Protein AF-A0A967IGY0-F1 (afdb_monomer_lite)

Secondary structure (DSSP, 8-state):
-----SS-SS-SEEEEEETTEEEEEEEETTEEEEEEEEEEETTTTEEEEEEEEEE-TTS-EEEEEEEEEEEEETTEEEEEEEEEEETTEEEEEEEEEEEE----HHHHHHHS--GGGS-TTTHHHHHHHHHHHT--GGGG----

Foldseek 3Di:
DDDDPPDPPPQQWAWDFFCQEIWIWHADPFGIKIKTARADAEPFQKGAFIKIFTAGNVRHTAWIKTARMWGDDDQWTKGAFIWIGGPPDDIDTDRIDIDGGPDDPVSVVCSPPACVPPDPVCLVVVCVRCVSRNYDPVVNPPPD

pLDDT: mean 74.8, std 19.82, range [33.28, 98.25]

Radius of gyration: 16.67 Å; chains: 1; bounding box: 38×33×45 Å

Sequence (144 aa):
EHLESKYLRGQSSLLSVSSAGLWLRQTDGDGQSIVHALRIVPDTTELKNVIIFRFDHNDRFSGRIDAASARLADGYWNLEEAWITAPNKPAHFLDTYRVKTDLTLGKIQDSFAPPETMSFWDLPGFIEVLEQAGFSAIRHRIHW

Structure (mmCIF, N/CA/C/O backbone):
data_AF-A0A967IGY0-F1
#
_entry.id   AF-A0A967IGY0-F1
#
loop_
_atom_site.group_PDB
_atom_site.id
_atom_site.type_symbol
_atom_site.label_atom_id
_atom_site.label_alt_id
_atom_site.label_comp_id
_atom_site.label_asym_id
_atom_site.label_entity_id
_atom_site.label_seq_id
_atom_site.pdbx_PDB_ins_code
_atom_site.Cartn_x
_atom_site.Cartn_y
_atom_site.Cartn_z
_atom_site.occupancy
_atom_site.B_iso_or_equiv
_atom_site.auth_seq_id
_atom_site.auth_comp_id
_atom_site.auth_asym_id
_atom_site.auth_atom_id
_atom_site.pdbx_PDB_model_num
ATOM 1 N N . GLU A 1 1 ? 9.800 -22.014 27.238 1.00 45.38 1 GLU A N 1
ATOM 2 C CA . GLU A 1 1 ? 9.486 -22.890 26.092 1.00 45.38 1 GLU A CA 1
ATOM 3 C C . GLU A 1 1 ? 8.054 -23.408 26.241 1.00 45.38 1 GLU A C 1
ATOM 5 O O . GLU A 1 1 ? 7.798 -24.239 27.102 1.00 45.38 1 GLU A O 1
ATOM 10 N N . HIS A 1 2 ? 7.109 -22.824 25.500 1.00 33.28 2 HIS A N 1
ATOM 11 C CA . HIS A 1 2 ? 5.747 -23.332 25.261 1.00 33.28 2 HIS A CA 1
ATOM 12 C C . HIS A 1 2 ? 5.216 -22.532 24.055 1.00 33.28 2 HIS A C 1
ATOM 14 O O . HIS A 1 2 ? 5.085 -21.320 24.145 1.00 33.28 2 HIS A O 1
ATOM 20 N N . LEU A 1 3 ? 5.344 -23.058 22.834 1.00 43.69 3 LEU A N 1
ATOM 21 C CA . LEU A 1 3 ? 4.289 -23.779 22.107 1.00 43.69 3 LEU A CA 1
ATOM 22 C C . LEU A 1 3 ? 3.037 -22.931 21.823 1.00 43.69 3 LEU A C 1
ATOM 24 O O . LEU A 1 3 ? 1.991 -23.176 22.402 1.00 43.69 3 LEU A O 1
ATOM 28 N N . GLU A 1 4 ? 3.121 -22.032 20.838 1.00 35.56 4 GLU A N 1
ATOM 29 C CA . GLU A 1 4 ? 1.950 -21.580 20.061 1.00 35.56 4 GLU A CA 1
ATOM 30 C C . GLU A 1 4 ? 2.265 -21.540 18.557 1.00 35.56 4 GLU A C 1
ATOM 32 O O . GLU A 1 4 ? 1.991 -20.599 17.821 1.00 35.56 4 GLU A O 1
ATOM 37 N N . SER A 1 5 ? 2.855 -22.623 18.061 1.00 38.28 5 SER A N 1
ATOM 38 C CA . SER A 1 5 ? 2.984 -22.898 16.631 1.00 38.28 5 SER A CA 1
ATOM 39 C C . SER A 1 5 ? 1.820 -23.767 16.161 1.00 38.28 5 SER A C 1
ATOM 41 O O . SER A 1 5 ? 2.021 -24.912 15.751 1.00 38.28 5 SER A O 1
ATOM 43 N N . LYS A 1 6 ? 0.573 -23.271 16.239 1.00 35.56 6 LYS A N 1
ATOM 44 C CA . LYS A 1 6 ? -0.552 -24.051 15.690 1.00 35.56 6 LYS A CA 1
ATOM 45 C C . LYS A 1 6 ? -1.840 -23.325 15.288 1.00 35.56 6 LYS A C 1
ATOM 47 O O . LYS A 1 6 ? -2.877 -23.961 15.343 1.00 35.56 6 LYS A O 1
ATOM 52 N N . TYR A 1 7 ? -1.797 -22.093 14.769 1.00 33.69 7 TYR A N 1
ATOM 53 C CA . TYR A 1 7 ? -2.953 -21.531 14.028 1.00 33.69 7 TYR A CA 1
ATOM 54 C C . TYR A 1 7 ? -2.600 -20.673 12.794 1.00 33.69 7 TYR A C 1
ATOM 56 O O . TYR A 1 7 ? -3.417 -19.904 12.308 1.00 33.69 7 TYR A O 1
ATOM 64 N N . LEU A 1 8 ? -1.415 -20.847 12.198 1.00 42.28 8 LEU A N 1
ATOM 65 C CA . LEU A 1 8 ? -0.982 -20.066 11.019 1.00 42.28 8 LEU A CA 1
ATOM 66 C C . LEU A 1 8 ? -1.276 -20.731 9.656 1.00 42.28 8 LEU A C 1
ATOM 68 O O . LEU A 1 8 ? -0.672 -20.370 8.653 1.00 42.28 8 LEU A O 1
ATOM 72 N N . ARG A 1 9 ? -2.175 -21.724 9.584 1.00 37.91 9 ARG A N 1
ATOM 73 C CA . ARG A 1 9 ? -2.479 -22.458 8.330 1.00 37.91 9 ARG A CA 1
ATOM 74 C C . ARG A 1 9 ? -3.775 -22.030 7.629 1.00 37.91 9 ARG A C 1
ATOM 76 O O . ARG A 1 9 ? -4.324 -22.808 6.858 1.00 37.91 9 ARG A O 1
ATOM 83 N N . GLY A 1 10 ? -4.255 -20.810 7.868 1.00 43.09 10 GLY A N 1
ATOM 84 C CA . GLY A 1 10 ? -5.489 -20.329 7.230 1.00 43.09 10 GLY A CA 1
ATOM 85 C C . GLY A 1 10 ? -5.599 -18.829 6.966 1.00 43.09 10 GLY A C 1
ATOM 86 O O . GLY A 1 10 ? -6.512 -18.429 6.253 1.00 43.09 10 GLY A O 1
ATOM 87 N N . GLN A 1 11 ? -4.695 -17.994 7.485 1.00 49.66 11 GLN A N 1
ATOM 88 C CA . GLN A 1 11 ? -4.719 -16.552 7.234 1.00 49.66 11 GLN A CA 1
ATOM 89 C C . GLN A 1 11 ? -3.608 -16.197 6.241 1.00 49.66 11 GLN A C 1
ATOM 91 O O . GLN A 1 11 ? -2.447 -16.063 6.614 1.00 49.66 11 GLN A O 1
ATOM 96 N N . SER A 1 12 ? -3.963 -16.081 4.956 1.00 55.09 12 SER A N 1
ATOM 97 C CA . SER A 1 12 ? -3.068 -15.626 3.872 1.00 55.09 12 SER A CA 1
ATOM 98 C C . SER A 1 12 ? -2.589 -14.180 4.056 1.00 55.09 12 SER A C 1
ATOM 100 O O . SER A 1 12 ? -1.703 -13.724 3.326 1.00 55.09 12 S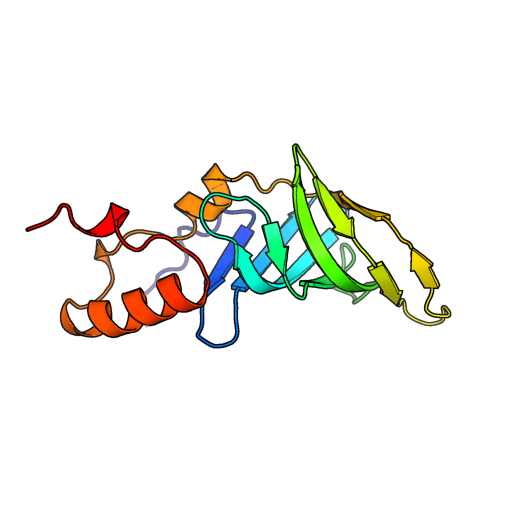ER A O 1
ATOM 102 N N . SER A 1 13 ? -3.151 -13.473 5.042 1.00 58.75 13 SER A N 1
ATOM 103 C CA . SER A 1 13 ? -2.861 -12.082 5.337 1.00 58.75 13 SER A CA 1
ATOM 104 C C . SER A 1 13 ? -2.681 -11.804 6.830 1.00 58.75 13 SER A C 1
ATOM 106 O O . SER A 1 13 ? -3.521 -12.207 7.631 1.00 58.75 13 SER A O 1
ATOM 108 N N . LEU A 1 14 ? -1.623 -11.068 7.190 1.00 63.19 14 LEU A N 1
ATOM 109 C CA . LEU A 1 14 ? -1.378 -10.565 8.549 1.00 63.19 14 LEU A CA 1
ATOM 110 C C . LEU A 1 14 ? -1.566 -9.048 8.573 1.00 63.19 14 LEU A C 1
ATOM 112 O O . LEU A 1 14 ? -1.029 -8.359 7.701 1.00 63.19 14 LEU A O 1
ATOM 116 N N . LEU A 1 15 ? -2.284 -8.541 9.577 1.00 68.75 15 LEU A N 1
ATOM 117 C CA . LEU A 1 15 ? -2.500 -7.114 9.795 1.00 68.75 15 LEU A CA 1
ATOM 118 C C . LEU A 1 15 ? -1.850 -6.650 11.103 1.00 68.75 15 LEU A C 1
ATOM 120 O O . LEU A 1 15 ? -1.946 -7.326 12.123 1.00 68.75 15 LEU A O 1
ATOM 124 N N . SER A 1 16 ? -1.206 -5.483 11.079 1.00 67.31 16 SER A N 1
ATOM 125 C CA . SER A 1 16 ? -0.698 -4.797 12.269 1.00 67.31 16 SER A CA 1
ATOM 126 C C . SER A 1 16 ? -1.016 -3.306 12.199 1.00 67.31 16 SER A C 1
ATOM 128 O O . SER A 1 16 ? -0.921 -2.697 11.131 1.00 67.31 16 SER A O 1
ATOM 130 N N . VAL A 1 17 ? -1.416 -2.717 13.328 1.00 65.81 17 VAL A N 1
ATOM 131 C CA . VAL A 1 17 ? -1.817 -1.306 13.427 1.00 65.81 17 VAL A CA 1
ATOM 132 C C . VAL A 1 17 ? -1.002 -0.640 14.521 1.00 65.81 17 VAL A C 1
ATOM 134 O O . VAL A 1 17 ? -0.802 -1.200 15.596 1.00 65.81 17 VAL A O 1
ATOM 137 N N . SER A 1 18 ? -0.518 0.560 14.233 1.00 65.19 18 SER A N 1
ATOM 138 C CA . SER A 1 18 ? 0.248 1.382 15.166 1.00 65.19 18 SER A CA 1
ATOM 139 C C . SER A 1 18 ? -0.060 2.859 14.929 1.00 65.19 18 SER A C 1
ATOM 141 O O . SER A 1 18 ? -0.668 3.216 13.920 1.00 65.19 18 SER A O 1
ATOM 143 N N . SER A 1 19 ? 0.439 3.738 15.798 1.00 58.72 19 SER A N 1
ATOM 144 C CA . SER A 1 19 ? 0.430 5.190 15.559 1.00 58.72 19 SER A CA 1
ATOM 145 C C . SER A 1 19 ? 1.173 5.602 14.275 1.00 58.72 19 SER A C 1
ATOM 147 O O . SER A 1 19 ? 0.946 6.689 13.750 1.00 58.72 19 SER A O 1
ATOM 149 N N . ALA A 1 20 ? 2.036 4.730 13.734 1.00 65.31 20 ALA A N 1
ATOM 150 C CA . ALA A 1 20 ? 2.742 4.921 12.466 1.00 65.31 20 ALA A CA 1
ATOM 151 C C . ALA A 1 20 ? 1.960 4.415 11.231 1.00 65.31 20 ALA A C 1
ATOM 153 O O . ALA A 1 20 ? 2.472 4.477 10.109 1.00 65.31 20 ALA A O 1
ATOM 154 N N . GLY A 1 21 ? 0.739 3.904 11.418 1.00 75.38 21 GLY A N 1
ATOM 155 C CA . GLY A 1 21 ? -0.150 3.460 10.346 1.00 75.38 21 GLY A CA 1
ATOM 156 C C . GLY A 1 21 ? -0.415 1.953 10.322 1.00 75.38 21 GLY A C 1
ATOM 157 O O . GLY A 1 21 ? -0.139 1.220 11.277 1.00 75.38 21 GLY A O 1
ATOM 158 N N . LEU A 1 22 ? -0.983 1.517 9.201 1.00 81.62 22 LEU A N 1
ATOM 159 C CA . LEU A 1 22 ? -1.474 0.174 8.917 1.00 81.62 22 LEU A CA 1
ATOM 160 C C . LEU A 1 22 ? -0.446 -0.622 8.112 1.00 81.62 22 LEU A C 1
ATOM 162 O O . LEU A 1 22 ? 0.012 -0.151 7.073 1.00 81.62 22 LEU A O 1
ATOM 166 N N . TRP A 1 23 ? -0.151 -1.847 8.536 1.00 85.50 23 TRP A N 1
ATOM 167 C CA . TRP A 1 23 ? 0.666 -2.802 7.789 1.00 85.50 23 TRP A CA 1
ATOM 168 C C . TRP A 1 23 ? -0.139 -4.051 7.464 1.00 85.50 23 TRP A C 1
ATOM 170 O O . TRP A 1 23 ? -0.629 -4.726 8.363 1.00 85.50 23 TRP A O 1
ATOM 180 N N . LEU A 1 24 ? -0.220 -4.383 6.182 1.00 85.69 24 LEU A N 1
ATOM 181 C CA . LEU A 1 24 ? -0.867 -5.575 5.649 1.00 85.69 24 LEU A CA 1
ATOM 182 C C . LEU A 1 24 ? 0.182 -6.404 4.914 1.00 85.69 24 LEU A C 1
ATOM 184 O O . LEU A 1 24 ? 0.799 -5.940 3.958 1.00 85.69 24 LEU A O 1
ATOM 188 N N . ARG A 1 25 ? 0.367 -7.654 5.315 1.00 85.81 25 ARG A N 1
ATOM 189 C CA . ARG A 1 25 ? 1.110 -8.645 4.534 1.00 85.81 25 ARG A CA 1
ATOM 190 C C . ARG A 1 25 ? 0.096 -9.516 3.818 1.00 85.81 25 ARG A C 1
ATOM 192 O O . ARG A 1 25 ? -0.808 -10.009 4.475 1.00 85.81 25 ARG A O 1
ATOM 199 N N . GLN A 1 26 ? 0.254 -9.720 2.517 1.00 83.12 26 GLN A N 1
ATOM 200 C CA . GLN A 1 26 ? -0.581 -10.616 1.716 1.00 83.12 26 GLN A CA 1
ATOM 201 C C . GLN A 1 26 ? 0.296 -11.537 0.870 1.00 83.12 26 GLN A C 1
ATOM 203 O O . GLN A 1 26 ? 1.369 -11.140 0.407 1.00 83.12 26 GLN A O 1
ATOM 208 N N . THR A 1 27 ? -0.167 -12.768 0.685 1.00 81.75 27 THR A N 1
ATOM 209 C CA . THR A 1 27 ? 0.460 -13.755 -0.198 1.00 81.75 27 THR A CA 1
ATOM 210 C C . THR A 1 27 ? -0.558 -14.173 -1.244 1.00 81.75 27 THR A C 1
ATOM 212 O O . THR A 1 27 ? -1.651 -14.609 -0.889 1.00 81.75 27 THR A O 1
ATOM 215 N N . ASP A 1 28 ? -0.197 -14.053 -2.516 1.00 71.38 28 ASP A N 1
ATOM 216 C CA . ASP A 1 28 ? -1.034 -14.445 -3.644 1.00 71.38 28 ASP A CA 1
ATOM 217 C C . ASP A 1 28 ? -0.274 -15.392 -4.590 1.00 71.38 28 ASP A C 1
ATOM 219 O O . ASP A 1 28 ? 0.864 -15.794 -4.336 1.00 71.38 28 ASP A O 1
ATOM 223 N N . GLY A 1 29 ? -0.930 -15.810 -5.675 1.00 66.88 29 GLY A N 1
ATOM 224 C CA . GLY A 1 29 ? -0.333 -16.710 -6.663 1.00 66.88 29 GLY A CA 1
ATOM 225 C C . GLY A 1 29 ? 0.828 -16.104 -7.461 1.00 66.88 29 GLY A C 1
ATOM 226 O O . GLY A 1 29 ? 1.543 -16.860 -8.110 1.00 66.88 29 GLY A O 1
ATOM 227 N N . ASP A 1 30 ? 1.035 -14.785 -7.407 1.00 67.31 30 ASP A N 1
ATOM 228 C CA . ASP A 1 30 ? 2.074 -14.033 -8.119 1.00 67.31 30 ASP A CA 1
ATOM 229 C C . ASP A 1 30 ? 3.259 -13.641 -7.197 1.00 67.31 30 ASP A C 1
ATOM 231 O O . ASP A 1 30 ? 4.268 -13.125 -7.689 1.00 67.31 30 ASP A O 1
ATOM 235 N N . GLY A 1 31 ? 3.173 -13.904 -5.885 1.00 83.25 31 GLY A N 1
ATOM 236 C CA . GLY A 1 31 ? 4.241 -13.671 -4.908 1.00 83.25 31 GLY A CA 1
ATOM 237 C C . GLY A 1 31 ? 3.729 -13.161 -3.557 1.00 83.25 31 GLY A C 1
ATOM 238 O O . GLY A 1 31 ? 2.625 -13.478 -3.115 1.00 83.25 31 GLY A O 1
ATOM 239 N N . GLN A 1 32 ? 4.549 -12.363 -2.871 1.00 88.81 32 GLN A N 1
ATOM 240 C CA . GLN A 1 32 ? 4.166 -11.707 -1.617 1.00 88.81 32 GLN A CA 1
ATOM 241 C C . GLN A 1 32 ? 4.153 -10.194 -1.790 1.00 88.81 32 GLN A C 1
ATOM 243 O O . GLN A 1 32 ? 5.008 -9.619 -2.466 1.00 88.81 32 GLN A O 1
ATOM 248 N N . SER A 1 33 ? 3.211 -9.529 -1.129 1.00 90.69 33 SER A N 1
ATOM 249 C CA . SER A 1 33 ? 3.185 -8.071 -1.053 1.00 90.69 33 SER A CA 1
ATOM 250 C C . SER A 1 33 ? 3.009 -7.598 0.385 1.00 90.69 33 SER A C 1
ATOM 252 O O . SER A 1 33 ? 2.245 -8.171 1.160 1.00 90.69 33 SER A O 1
ATOM 254 N N . ILE A 1 34 ? 3.712 -6.525 0.735 1.00 91.25 34 ILE A N 1
ATOM 255 C CA . ILE A 1 34 ? 3.557 -5.815 2.004 1.00 91.25 34 ILE A CA 1
ATOM 256 C C . ILE A 1 34 ? 3.022 -4.427 1.676 1.00 91.25 34 ILE A C 1
ATOM 258 O O . ILE A 1 34 ? 3.691 -3.656 0.993 1.00 91.25 34 ILE A O 1
ATOM 262 N N . VAL A 1 35 ? 1.820 -4.122 2.145 1.00 91.12 35 VAL A N 1
ATOM 263 C CA . VAL A 1 35 ? 1.159 -2.829 1.986 1.00 91.12 35 VAL A CA 1
ATOM 264 C C . VAL A 1 35 ? 1.266 -2.077 3.305 1.00 91.12 35 VAL A C 1
ATOM 266 O O . VAL A 1 35 ? 0.827 -2.566 4.343 1.00 91.12 35 VAL A O 1
ATOM 269 N N . HIS A 1 36 ? 1.837 -0.883 3.261 1.00 90.56 36 HIS A N 1
ATOM 270 C CA . HIS A 1 36 ? 1.797 0.090 4.342 1.00 90.56 36 HIS A CA 1
ATOM 271 C C . HIS A 1 36 ? 0.897 1.249 3.938 1.00 90.56 36 HIS A C 1
ATOM 273 O O . HIS A 1 36 ? 0.932 1.688 2.790 1.00 90.56 36 HIS A O 1
ATOM 279 N N . ALA A 1 37 ? 0.098 1.744 4.871 1.00 89.81 37 ALA A N 1
ATOM 280 C CA . ALA A 1 37 ? -0.664 2.968 4.695 1.00 89.81 37 ALA A CA 1
ATOM 281 C C . ALA A 1 37 ? -0.592 3.803 5.964 1.00 89.81 37 ALA A C 1
ATOM 283 O O . ALA A 1 37 ? -0.687 3.269 7.067 1.00 89.81 37 ALA A O 1
ATOM 284 N N . LEU A 1 38 ? -0.476 5.121 5.824 1.00 84.94 38 LEU A N 1
ATOM 285 C CA . LEU A 1 38 ? -0.430 5.994 6.994 1.00 84.94 38 LEU A CA 1
ATOM 286 C C . LEU A 1 38 ? -1.772 6.016 7.736 1.00 84.94 38 LEU A C 1
ATOM 288 O O . LEU A 1 38 ? -1.793 6.064 8.962 1.00 84.94 38 LEU A O 1
ATOM 292 N N . ARG A 1 39 ? -2.886 6.019 6.994 1.00 79.75 39 ARG A N 1
ATOM 293 C CA . ARG A 1 39 ? -4.253 6.063 7.538 1.00 79.75 39 ARG A CA 1
ATOM 294 C C . ARG A 1 39 ? -5.213 5.289 6.643 1.00 79.75 39 ARG A C 1
ATOM 296 O O . ARG A 1 39 ? -5.027 5.268 5.424 1.00 79.75 39 ARG A O 1
ATOM 303 N N . ILE A 1 40 ? -6.259 4.727 7.236 1.00 80.62 40 ILE A N 1
ATOM 304 C CA . ILE A 1 40 ? -7.480 4.339 6.532 1.00 80.62 40 ILE A CA 1
ATOM 305 C C . ILE A 1 40 ? -8.513 5.458 6.698 1.00 80.62 40 ILE A C 1
ATOM 307 O O . ILE A 1 40 ? -8.498 6.194 7.684 1.00 80.62 40 ILE A O 1
ATOM 311 N N . VAL A 1 41 ? -9.401 5.628 5.729 1.00 77.50 41 VAL A N 1
ATOM 312 C CA . VAL A 1 41 ? -10.548 6.524 5.875 1.00 77.50 41 VAL A CA 1
ATOM 313 C C . VAL A 1 41 ? -11.713 5.720 6.475 1.00 77.50 41 VAL A C 1
ATOM 315 O O . VAL A 1 41 ? -12.131 4.745 5.843 1.00 77.50 41 VAL A O 1
ATOM 318 N N . PRO A 1 42 ? -12.251 6.110 7.652 1.00 63.91 42 PRO A N 1
ATOM 319 C CA . PRO A 1 42 ? -13.351 5.399 8.306 1.00 63.91 42 PRO A CA 1
ATOM 320 C C . PRO A 1 42 ? -14.546 5.186 7.377 1.00 63.91 42 PRO A C 1
ATOM 322 O O . PRO A 1 42 ? -14.826 6.024 6.522 1.00 63.91 42 PRO A O 1
ATOM 325 N N . ASP A 1 43 ? -15.240 4.057 7.540 1.00 65.56 43 ASP A N 1
ATOM 326 C CA . ASP A 1 43 ? -16.419 3.652 6.753 1.00 65.56 43 ASP A CA 1
ATOM 327 C C . ASP A 1 43 ? -16.187 3.525 5.235 1.00 65.56 43 ASP A C 1
ATOM 329 O O . ASP A 1 43 ? -17.109 3.257 4.463 1.00 65.56 43 ASP A O 1
ATOM 333 N N . THR A 1 44 ? -14.932 3.640 4.800 1.00 67.75 44 THR A N 1
ATOM 334 C CA . THR A 1 44 ? -14.503 3.391 3.429 1.00 67.75 44 THR A CA 1
ATOM 335 C C . THR A 1 44 ? -13.383 2.357 3.416 1.00 67.75 44 THR A C 1
ATOM 337 O O . THR A 1 44 ? -12.692 2.128 4.406 1.00 67.75 44 THR A O 1
ATOM 340 N N . THR A 1 45 ? -13.163 1.728 2.268 1.00 78.38 45 THR A N 1
ATOM 341 C CA . THR A 1 45 ? -12.033 0.816 2.062 1.00 78.38 45 THR A CA 1
ATOM 342 C C . THR A 1 45 ? -10.804 1.527 1.491 1.00 78.38 45 THR A C 1
ATOM 344 O O . THR A 1 45 ? -10.041 0.952 0.712 1.00 78.38 45 THR A O 1
ATOM 347 N N . GLU A 1 46 ? -10.645 2.811 1.814 1.00 89.38 46 GLU A N 1
ATOM 348 C CA . GLU A 1 46 ? -9.630 3.679 1.228 1.00 89.38 46 GLU A CA 1
ATOM 349 C C . GLU A 1 46 ? -8.459 3.919 2.180 1.00 89.38 46 GLU A C 1
ATOM 351 O O . GLU A 1 46 ? -8.619 4.405 3.297 1.00 89.38 46 GLU A O 1
ATOM 356 N N . LEU A 1 47 ? -7.262 3.614 1.695 1.00 90.81 47 LEU A N 1
ATOM 357 C CA . LEU A 1 47 ? -5.982 3.861 2.339 1.00 90.81 47 LEU A CA 1
ATOM 358 C C . LEU A 1 47 ? -5.359 5.151 1.796 1.00 90.81 47 LEU A C 1
ATOM 360 O O . LEU A 1 47 ? -5.458 5.437 0.601 1.00 90.81 47 LEU A O 1
ATOM 364 N N . LYS A 1 48 ? -4.678 5.912 2.656 1.00 92.75 48 LYS A N 1
ATOM 365 C CA . LYS A 1 48 ? -3.960 7.148 2.300 1.00 92.75 48 LYS A CA 1
ATOM 366 C C . LYS A 1 48 ? -2.462 7.014 2.551 1.00 92.75 48 LYS A C 1
ATOM 368 O O . LYS A 1 48 ? -2.062 6.463 3.577 1.00 92.75 48 LYS A O 1
ATOM 373 N N . ASN A 1 49 ? -1.661 7.595 1.652 1.00 93.88 49 ASN A N 1
ATOM 374 C CA . ASN A 1 49 ? -0.195 7.512 1.635 1.00 93.88 49 ASN A CA 1
ATOM 375 C C . ASN A 1 49 ? 0.268 6.054 1.679 1.00 93.88 49 ASN A C 1
ATOM 377 O O . ASN A 1 49 ? 0.692 5.551 2.721 1.00 93.88 49 ASN A O 1
ATOM 381 N N . VAL A 1 50 ? 0.092 5.372 0.552 1.00 95.62 50 VAL A N 1
ATOM 382 C CA . VAL A 1 50 ? 0.237 3.924 0.446 1.00 95.62 50 VAL A CA 1
ATOM 383 C C . VAL A 1 50 ? 1.594 3.577 -0.140 1.00 95.62 50 VAL A C 1
ATOM 385 O O . VAL A 1 50 ? 1.991 4.127 -1.165 1.00 95.62 50 VAL A O 1
ATOM 388 N N . ILE A 1 51 ? 2.280 2.625 0.484 1.00 96.00 51 ILE A N 1
ATOM 389 C CA . ILE A 1 51 ? 3.511 2.029 -0.026 1.00 96.00 51 ILE A CA 1
ATOM 390 C C . ILE A 1 51 ? 3.287 0.526 -0.152 1.00 96.00 51 ILE A C 1
ATOM 392 O O . ILE A 1 51 ? 2.970 -0.141 0.828 1.00 96.00 51 ILE A O 1
ATOM 396 N N . ILE A 1 52 ? 3.468 -0.028 -1.347 1.00 95.44 52 ILE A N 1
ATOM 397 C CA . ILE A 1 52 ? 3.397 -1.468 -1.598 1.00 95.44 52 ILE A CA 1
ATOM 398 C C . ILE A 1 52 ? 4.784 -1.976 -1.965 1.00 95.44 52 ILE A C 1
ATOM 400 O O . ILE A 1 52 ? 5.316 -1.640 -3.021 1.00 95.44 52 ILE A O 1
ATOM 404 N N . PHE A 1 53 ? 5.353 -2.830 -1.123 1.00 94.25 53 PHE A N 1
ATOM 405 C CA . PHE A 1 53 ? 6.544 -3.612 -1.438 1.00 94.25 53 PHE A CA 1
ATOM 406 C C . PHE A 1 53 ? 6.123 -4.946 -2.039 1.00 94.25 53 PHE A C 1
ATOM 408 O O . PHE A 1 53 ? 5.270 -5.634 -1.481 1.00 94.25 53 PHE A O 1
ATOM 415 N N . ARG A 1 54 ? 6.732 -5.320 -3.162 1.00 93.06 54 ARG A N 1
ATOM 416 C CA . ARG A 1 54 ? 6.446 -6.560 -3.882 1.00 93.06 54 ARG A CA 1
ATOM 417 C C . ARG A 1 54 ? 7.655 -7.478 -3.852 1.00 93.06 54 ARG A C 1
ATOM 419 O O . ARG A 1 54 ? 8.792 -7.031 -4.026 1.00 93.06 54 ARG A O 1
ATOM 426 N N . PHE A 1 55 ? 7.384 -8.761 -3.678 1.00 91.44 55 PHE A N 1
ATOM 427 C CA . PHE A 1 55 ? 8.358 -9.837 -3.654 1.00 91.44 55 PHE A CA 1
ATOM 428 C C . PHE A 1 55 ? 7.898 -10.946 -4.602 1.00 91.44 55 PHE A C 1
ATOM 430 O O . PHE A 1 55 ? 6.699 -11.197 -4.724 1.00 91.44 55 PHE A O 1
ATOM 437 N N . ASP A 1 56 ? 8.836 -11.564 -5.315 1.00 90.06 56 ASP A N 1
ATOM 438 C CA . ASP A 1 56 ? 8.553 -12.735 -6.150 1.00 90.06 56 ASP A CA 1
ATOM 439 C C . ASP A 1 56 ? 8.369 -14.013 -5.303 1.00 90.06 56 ASP A C 1
ATOM 441 O O . ASP A 1 56 ? 8.470 -13.986 -4.075 1.00 90.06 56 ASP A O 1
ATOM 445 N N . HIS A 1 57 ? 8.104 -15.152 -5.949 1.00 87.31 57 HIS A N 1
ATOM 446 C CA . HIS A 1 57 ? 7.920 -16.453 -5.282 1.00 87.31 57 HIS A CA 1
ATOM 447 C C . HIS A 1 57 ? 9.137 -16.958 -4.499 1.00 87.31 57 HIS A C 1
ATOM 449 O O . HIS A 1 57 ? 8.998 -17.893 -3.716 1.00 87.31 57 HIS A O 1
ATOM 455 N N . ASN A 1 58 ? 10.318 -16.374 -4.714 1.00 87.75 58 ASN A N 1
ATOM 456 C CA . ASN A 1 58 ? 11.552 -16.708 -4.005 1.00 87.75 58 ASN A CA 1
ATOM 457 C C . ASN A 1 58 ? 11.867 -15.683 -2.900 1.00 87.75 58 ASN A C 1
ATOM 459 O O . ASN A 1 58 ? 13.024 -15.562 -2.493 1.00 87.75 58 ASN A O 1
ATOM 463 N N . ASP A 1 59 ? 10.868 -14.903 -2.472 1.00 84.50 59 ASP A N 1
ATOM 464 C CA . ASP A 1 59 ? 10.981 -13.822 -1.488 1.00 84.50 59 ASP A CA 1
ATOM 465 C C . ASP A 1 59 ? 11.975 -12.716 -1.894 1.00 84.50 59 ASP A C 1
ATOM 467 O O . ASP A 1 59 ? 12.487 -11.966 -1.056 1.00 84.50 59 ASP A O 1
ATOM 471 N N . ARG A 1 60 ? 12.258 -12.564 -3.196 1.00 90.81 60 ARG A N 1
ATOM 472 C CA . ARG A 1 60 ? 13.153 -11.507 -3.683 1.00 90.81 60 ARG A CA 1
ATOM 473 C C . ARG A 1 60 ? 12.363 -10.253 -3.997 1.00 90.81 60 ARG A C 1
ATOM 475 O O . ARG A 1 60 ? 11.359 -10.297 -4.702 1.00 90.81 60 ARG A O 1
ATOM 482 N N . PHE A 1 61 ? 12.866 -9.114 -3.529 1.00 90.38 61 PHE A N 1
ATOM 483 C CA . PHE A 1 61 ? 12.279 -7.810 -3.820 1.00 90.38 61 PHE A CA 1
ATOM 484 C C . PHE A 1 61 ? 12.176 -7.574 -5.335 1.00 90.38 61 PHE A C 1
ATOM 486 O O . PHE A 1 61 ? 13.185 -7.555 -6.044 1.00 90.38 61 PHE A O 1
ATOM 493 N N . SER A 1 62 ? 10.950 -7.384 -5.818 1.00 92.75 62 SER A N 1
ATOM 494 C CA . SER A 1 62 ? 10.628 -7.209 -7.236 1.00 92.75 62 SER A CA 1
ATOM 495 C C . SER A 1 62 ? 10.213 -5.777 -7.576 1.00 92.75 62 SER A C 1
ATOM 497 O O . SER A 1 62 ? 10.339 -5.361 -8.730 1.00 92.75 62 SER A O 1
ATOM 499 N N . GLY A 1 63 ? 9.789 -4.988 -6.585 1.00 94.75 63 GLY A N 1
ATOM 500 C CA . GLY A 1 63 ? 9.509 -3.570 -6.772 1.00 94.75 63 GLY A CA 1
ATOM 501 C C . GLY A 1 63 ? 8.783 -2.910 -5.606 1.00 94.75 63 GLY A C 1
ATOM 502 O O . GLY A 1 63 ? 8.360 -3.557 -4.650 1.00 94.75 63 GLY A O 1
ATOM 503 N N . ARG A 1 64 ? 8.641 -1.593 -5.713 1.00 96.00 64 ARG A N 1
ATOM 504 C CA . ARG A 1 64 ? 7.933 -0.719 -4.783 1.00 96.00 64 ARG A CA 1
ATOM 505 C C . ARG A 1 64 ? 6.945 0.143 -5.558 1.00 96.00 64 ARG A C 1
ATOM 507 O O . ARG A 1 64 ? 7.260 0.601 -6.656 1.00 96.00 64 ARG A O 1
ATOM 514 N N . ILE A 1 65 ? 5.773 0.351 -4.981 1.00 97.56 65 ILE A N 1
ATOM 515 C CA . ILE A 1 65 ? 4.761 1.261 -5.500 1.00 97.56 65 ILE A CA 1
ATOM 516 C C . ILE A 1 65 ? 4.432 2.259 -4.401 1.00 97.56 65 ILE A C 1
ATOM 518 O O . ILE A 1 65 ? 4.032 1.848 -3.317 1.00 97.56 65 ILE A O 1
ATOM 522 N N . ASP A 1 66 ? 4.591 3.542 -4.680 1.00 97.88 66 ASP A N 1
ATOM 523 C CA . ASP A 1 66 ? 4.150 4.632 -3.813 1.00 97.88 66 ASP A CA 1
ATOM 524 C C . ASP A 1 66 ? 2.909 5.260 -4.441 1.00 97.88 66 ASP A C 1
ATOM 526 O O . ASP A 1 66 ? 2.920 5.543 -5.634 1.00 97.88 66 ASP A O 1
ATOM 530 N N . ALA A 1 67 ? 1.841 5.463 -3.676 1.00 98.19 67 ALA A N 1
ATOM 531 C CA . ALA A 1 67 ? 0.602 6.045 -4.181 1.00 98.19 67 ALA A CA 1
ATOM 532 C C . ALA A 1 67 ? -0.032 6.994 -3.165 1.00 98.19 67 ALA A C 1
ATOM 534 O O . ALA A 1 67 ? 0.043 6.778 -1.950 1.00 98.19 67 ALA A O 1
ATOM 535 N N . ALA A 1 68 ? -0.715 8.025 -3.662 1.00 97.19 68 ALA A N 1
ATOM 536 C CA . ALA A 1 68 ? -1.430 8.969 -2.808 1.00 97.19 68 ALA A CA 1
ATOM 537 C C . ALA A 1 68 ? -2.586 8.282 -2.061 1.00 97.19 68 ALA A C 1
ATOM 539 O O . ALA A 1 68 ? -2.823 8.537 -0.873 1.00 97.19 68 ALA A O 1
ATOM 540 N N . SER A 1 69 ? -3.289 7.369 -2.737 1.00 96.38 69 SER A N 1
ATOM 541 C CA . SER A 1 69 ? -4.339 6.558 -2.123 1.00 96.38 69 SER A CA 1
ATOM 542 C C . SER A 1 69 ? -4.479 5.185 -2.770 1.00 96.38 69 SER A C 1
ATOM 544 O O . SER A 1 69 ? -4.054 4.984 -3.906 1.00 96.38 69 SER A O 1
ATOM 546 N N . ALA A 1 70 ? -5.085 4.246 -2.043 1.00 95.69 70 ALA A N 1
ATOM 547 C CA . ALA A 1 70 ? -5.504 2.958 -2.580 1.00 95.69 70 ALA A CA 1
ATOM 548 C C . ALA A 1 70 ? -6.898 2.594 -2.065 1.00 95.69 70 ALA A C 1
ATOM 550 O O . ALA A 1 70 ? -7.115 2.519 -0.859 1.00 95.69 70 ALA A O 1
ATOM 551 N N . ARG A 1 71 ? -7.842 2.334 -2.969 1.00 94.38 7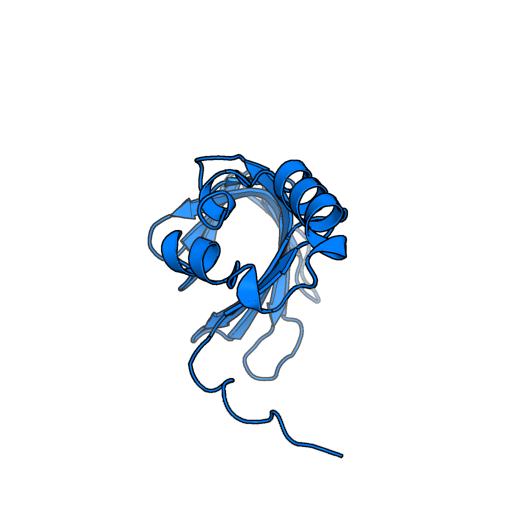1 ARG A N 1
ATOM 552 C CA . ARG A 1 71 ? -9.194 1.873 -2.629 1.00 94.38 71 ARG A CA 1
ATOM 553 C C . ARG A 1 71 ? -9.305 0.373 -2.859 1.00 94.38 71 ARG A C 1
ATOM 555 O O . ARG A 1 71 ? -8.985 -0.091 -3.954 1.00 94.38 71 ARG A O 1
ATOM 562 N N . LEU A 1 72 ? -9.774 -0.378 -1.864 1.00 90.75 72 LEU A N 1
ATOM 563 C CA . LEU A 1 72 ? -10.068 -1.797 -2.053 1.00 90.75 72 LEU A CA 1
ATOM 564 C C . LEU A 1 72 ? -11.327 -1.935 -2.907 1.00 90.75 72 LEU A C 1
ATOM 566 O O . LEU A 1 72 ? -12.404 -1.479 -2.510 1.00 90.75 72 LEU A O 1
ATOM 570 N N . ALA A 1 73 ? -11.174 -2.578 -4.055 1.00 90.88 73 ALA A N 1
ATOM 571 C CA . ALA A 1 73 ? -12.247 -3.053 -4.908 1.00 90.88 73 ALA A CA 1
ATOM 572 C C . ALA A 1 73 ? -12.228 -4.589 -4.938 1.00 90.88 73 ALA A C 1
ATOM 574 O O . ALA A 1 73 ? -11.386 -5.231 -4.307 1.00 90.88 73 ALA A O 1
ATOM 575 N N . ASP A 1 74 ? -13.168 -5.184 -5.666 1.00 89.19 74 ASP A N 1
ATOM 576 C CA . ASP A 1 74 ? -13.332 -6.634 -5.685 1.00 89.19 74 ASP A CA 1
ATOM 577 C C . ASP A 1 74 ? -12.141 -7.314 -6.393 1.00 89.19 74 ASP A C 1
ATOM 579 O O . ASP A 1 74 ? -11.996 -7.252 -7.617 1.00 89.19 74 ASP A O 1
ATOM 583 N N . GLY A 1 75 ? -11.241 -7.907 -5.601 1.00 89.94 75 GLY A N 1
ATOM 584 C CA . GLY A 1 75 ? -10.041 -8.612 -6.065 1.00 89.94 75 GLY A CA 1
ATOM 585 C C . GLY A 1 75 ? -8.817 -7.738 -6.383 1.00 89.94 75 GLY A C 1
ATOM 586 O O . GLY A 1 75 ? -7.814 -8.253 -6.890 1.00 89.94 75 GLY A O 1
ATOM 587 N N . TYR A 1 76 ? -8.863 -6.422 -6.139 1.00 92.69 76 TYR A N 1
ATOM 588 C CA . TYR A 1 76 ? -7.722 -5.530 -6.385 1.00 92.69 76 TYR A CA 1
ATOM 589 C C . TYR A 1 76 ? -7.764 -4.231 -5.564 1.00 92.69 76 TYR A C 1
ATOM 591 O O . TYR A 1 76 ? -8.819 -3.688 -5.249 1.00 92.69 76 TYR A O 1
ATOM 599 N N . TRP A 1 77 ? -6.586 -3.681 -5.286 1.00 93.88 77 TRP A N 1
ATOM 600 C CA . TRP A 1 77 ? -6.386 -2.291 -4.899 1.00 93.88 77 TRP A CA 1
ATOM 601 C C . TRP A 1 77 ? -6.383 -1.412 -6.146 1.00 93.88 77 TRP A C 1
ATOM 603 O O . TRP A 1 77 ? -5.624 -1.672 -7.082 1.00 93.88 77 TRP A O 1
ATOM 613 N N . ASN A 1 78 ? -7.210 -0.371 -6.159 1.00 97.00 78 ASN A N 1
ATOM 614 C CA . ASN A 1 78 ? -7.143 0.714 -7.133 1.00 97.00 78 ASN A CA 1
ATOM 615 C C . ASN A 1 78 ? -6.325 1.860 -6.538 1.00 97.00 78 ASN A C 1
ATOM 617 O O . ASN A 1 78 ? -6.800 2.536 -5.626 1.00 97.00 78 ASN A O 1
ATOM 621 N N . LEU A 1 79 ? -5.100 2.033 -7.021 1.00 97.69 79 LEU A N 1
ATOM 622 C CA . LEU A 1 79 ? -4.178 3.072 -6.594 1.00 97.69 79 LEU A CA 1
ATOM 623 C C . LEU A 1 79 ? -4.349 4.315 -7.464 1.00 97.69 79 LEU A C 1
ATOM 625 O O . LEU A 1 79 ? -4.468 4.190 -8.682 1.00 97.69 79 LEU A O 1
ATOM 629 N N . GLU A 1 80 ? -4.293 5.481 -6.832 1.00 98.19 80 GLU A N 1
ATOM 630 C CA . GLU A 1 80 ? -4.287 6.793 -7.486 1.00 98.19 80 GLU A CA 1
ATOM 631 C C . GLU A 1 80 ? -2.918 7.459 -7.287 1.00 98.19 80 GLU A C 1
ATOM 633 O O . GLU A 1 80 ? -2.352 7.395 -6.188 1.00 98.19 80 GLU A O 1
ATOM 638 N N . GLU A 1 81 ? -2.413 8.105 -8.339 1.00 98.12 81 GLU A N 1
ATOM 639 C CA . GLU A 1 81 ? -1.114 8.790 -8.388 1.00 98.12 81 GLU A CA 1
ATOM 640 C C . GLU A 1 81 ? 0.056 7.864 -8.010 1.00 98.12 81 GLU A C 1
ATOM 642 O O . GLU A 1 81 ? 0.793 8.097 -7.049 1.00 98.12 81 GLU A O 1
ATOM 647 N N . ALA A 1 82 ? 0.209 6.769 -8.756 1.00 98.19 82 ALA A N 1
ATOM 648 C CA . ALA A 1 82 ? 1.147 5.700 -8.447 1.00 98.19 82 ALA A CA 1
ATOM 649 C C . ALA A 1 82 ? 2.522 5.905 -9.104 1.00 98.19 82 ALA A C 1
ATOM 651 O O . ALA A 1 82 ? 2.651 5.954 -10.327 1.00 98.19 82 ALA A O 1
ATOM 652 N N . TRP A 1 83 ? 3.575 5.912 -8.291 1.00 98.25 83 TRP A N 1
ATOM 653 C CA . TRP A 1 83 ? 4.970 5.805 -8.710 1.00 98.25 83 TRP A CA 1
ATOM 654 C C . TRP A 1 83 ? 5.458 4.369 -8.566 1.00 98.25 83 TRP A C 1
ATOM 656 O O . TRP A 1 83 ? 5.514 3.827 -7.464 1.00 98.25 83 TRP A O 1
ATOM 666 N N . ILE A 1 84 ? 5.857 3.754 -9.676 1.00 97.44 84 ILE A N 1
ATOM 667 C CA . ILE A 1 84 ? 6.329 2.369 -9.706 1.00 97.44 84 ILE A CA 1
ATOM 668 C C . ILE A 1 84 ? 7.842 2.351 -9.879 1.00 97.44 84 ILE A C 1
ATOM 670 O O . ILE A 1 84 ? 8.368 2.825 -10.886 1.00 97.44 84 ILE A O 1
ATOM 674 N N . THR A 1 85 ? 8.535 1.736 -8.923 1.00 96.62 85 THR A N 1
ATOM 675 C CA . THR A 1 85 ? 9.990 1.554 -8.926 1.00 96.62 85 THR A CA 1
ATOM 676 C C . THR A 1 85 ? 10.331 0.069 -8.899 1.00 96.62 85 THR A C 1
ATOM 678 O O . THR A 1 85 ? 9.792 -0.689 -8.096 1.00 96.62 85 THR A O 1
ATOM 681 N N . ALA A 1 86 ? 11.255 -0.369 -9.751 1.00 94.44 86 ALA A N 1
ATOM 682 C CA . ALA A 1 86 ? 11.731 -1.749 -9.783 1.00 94.44 86 ALA A CA 1
ATOM 683 C C . ALA A 1 86 ? 13.254 -1.791 -9.985 1.00 94.44 86 ALA A C 1
ATOM 685 O O . ALA A 1 86 ? 13.813 -0.855 -10.566 1.00 94.44 86 ALA A O 1
ATOM 686 N N . PRO A 1 87 ? 13.943 -2.859 -9.542 1.00 92.06 87 PRO A N 1
ATOM 687 C CA . PRO A 1 87 ? 15.379 -2.997 -9.759 1.00 92.06 87 PRO A CA 1
ATOM 688 C C . PRO A 1 87 ? 15.752 -2.846 -11.240 1.00 92.06 87 PRO A C 1
ATOM 690 O O . PRO A 1 87 ? 15.128 -3.457 -12.109 1.00 92.06 87 PRO A O 1
ATOM 693 N N . ASN A 1 88 ? 16.786 -2.047 -11.520 1.00 93.06 88 ASN A N 1
ATOM 694 C CA . ASN A 1 88 ? 17.317 -1.794 -12.866 1.00 93.06 88 ASN A CA 1
ATOM 695 C C . ASN A 1 88 ? 16.304 -1.208 -13.869 1.00 93.06 88 ASN A C 1
ATOM 697 O O . ASN A 1 88 ? 16.485 -1.349 -15.079 1.00 93.06 88 ASN A O 1
ATOM 701 N N . LYS A 1 89 ? 15.236 -0.557 -13.392 1.00 93.06 89 LYS A N 1
ATOM 702 C CA . LYS A 1 89 ? 14.257 0.142 -14.232 1.00 93.06 89 LYS A CA 1
ATOM 703 C C . LYS A 1 89 ? 14.055 1.572 -13.728 1.00 93.06 89 LYS A C 1
ATOM 705 O O . LYS A 1 89 ? 14.059 1.781 -12.515 1.00 93.06 89 LYS A O 1
ATOM 710 N N . PRO A 1 90 ? 13.868 2.556 -14.624 1.00 93.00 90 PRO A N 1
ATOM 711 C CA . PRO A 1 90 ? 13.484 3.895 -14.202 1.00 93.00 90 PRO A CA 1
ATOM 712 C C . PRO A 1 90 ? 12.108 3.864 -13.529 1.00 93.00 90 PRO A C 1
ATOM 714 O O . PRO A 1 90 ? 11.234 3.074 -13.906 1.00 93.00 90 PRO A O 1
ATOM 717 N N . ALA A 1 91 ? 11.923 4.738 -12.540 1.00 95.38 91 ALA A N 1
ATOM 718 C CA . ALA A 1 91 ? 10.610 4.961 -11.959 1.00 95.38 91 ALA A CA 1
ATOM 719 C C . ALA A 1 91 ? 9.668 5.548 -13.018 1.00 95.38 91 ALA A C 1
ATOM 721 O O . ALA A 1 91 ? 10.087 6.359 -13.846 1.00 95.38 91 ALA A O 1
ATOM 722 N N . HIS A 1 92 ? 8.404 5.144 -12.993 1.00 96.56 92 HIS A N 1
ATOM 723 C CA . HIS A 1 92 ? 7.380 5.708 -13.866 1.00 96.56 92 HIS A CA 1
ATOM 724 C C . HIS A 1 92 ? 6.101 5.973 -13.088 1.00 96.56 92 HIS A C 1
ATOM 726 O O . HIS A 1 92 ? 5.773 5.257 -12.140 1.00 96.56 92 HIS A O 1
ATOM 732 N N . PHE A 1 93 ? 5.411 7.026 -13.507 1.00 97.88 93 PHE A N 1
ATOM 733 C CA . PHE A 1 93 ? 4.181 7.499 -12.902 1.00 97.88 93 PHE A CA 1
ATOM 734 C C . PHE A 1 93 ? 2.971 7.016 -13.698 1.00 97.88 93 PHE A C 1
ATOM 736 O O . PHE A 1 93 ? 3.009 6.988 -14.930 1.00 97.88 93 PHE A O 1
ATOM 743 N N . LEU A 1 94 ? 1.906 6.660 -12.989 1.00 97.94 94 LEU A N 1
ATOM 744 C CA . LEU A 1 94 ? 0.602 6.326 -13.540 1.00 97.94 94 LEU A CA 1
ATOM 745 C C . LEU A 1 94 ? -0.476 7.020 -12.712 1.00 97.94 94 LEU A C 1
ATOM 747 O O . LEU A 1 94 ? -0.492 6.877 -11.490 1.00 97.94 94 LEU A O 1
ATOM 751 N N . ASP A 1 95 ? -1.413 7.700 -13.377 1.00 98.00 95 ASP A N 1
ATOM 752 C CA . ASP A 1 95 ? -2.555 8.322 -12.695 1.00 98.00 95 ASP A CA 1
ATOM 753 C C . ASP A 1 95 ? -3.360 7.280 -11.914 1.00 98.00 95 ASP A C 1
ATOM 755 O O . ASP A 1 95 ? -3.731 7.506 -10.769 1.00 98.00 95 ASP A O 1
ATOM 759 N N . THR A 1 96 ? -3.564 6.103 -12.515 1.00 97.44 96 THR A N 1
ATOM 760 C CA . THR A 1 96 ? -4.232 4.968 -11.877 1.00 97.44 96 THR A CA 1
ATOM 761 C C . THR A 1 96 ? -3.449 3.678 -12.086 1.00 97.44 96 THR A C 1
ATOM 763 O O . THR A 1 96 ? -2.900 3.423 -13.162 1.00 97.44 96 THR A O 1
ATOM 766 N N . TYR A 1 97 ? -3.409 2.829 -11.061 1.00 97.12 97 TYR A N 1
ATOM 767 C CA . TYR A 1 97 ? -2.772 1.517 -11.141 1.00 97.12 97 TYR A CA 1
ATOM 768 C C . TYR A 1 97 ? -3.533 0.476 -10.326 1.00 97.12 97 TYR A C 1
ATOM 770 O O . TYR A 1 97 ? -4.053 0.771 -9.256 1.00 97.12 97 TYR A O 1
ATOM 778 N N . ARG A 1 98 ? -3.603 -0.765 -10.816 1.00 95.62 98 ARG A N 1
ATOM 779 C CA . ARG A 1 98 ? -4.305 -1.854 -10.126 1.00 95.62 98 ARG A CA 1
ATOM 780 C C . ARG A 1 98 ? -3.329 -2.908 -9.638 1.00 95.62 98 ARG A C 1
ATOM 782 O O . ARG A 1 98 ? -2.539 -3.432 -10.420 1.00 95.62 98 ARG A O 1
ATOM 789 N N . VAL A 1 99 ? -3.440 -3.260 -8.362 1.00 92.56 99 VAL A N 1
ATOM 790 C CA . VAL A 1 99 ? -2.679 -4.348 -7.738 1.00 92.56 99 VAL A CA 1
ATOM 791 C C . VAL A 1 99 ? -3.661 -5.396 -7.253 1.00 92.56 99 VAL A C 1
ATOM 793 O O . VAL A 1 99 ? -4.542 -5.084 -6.462 1.00 92.56 99 VAL A O 1
ATOM 796 N N . LYS A 1 100 ? -3.533 -6.634 -7.734 1.00 91.12 100 LYS A N 1
ATOM 797 C CA . LYS A 1 100 ? -4.402 -7.733 -7.298 1.00 91.12 100 LYS A CA 1
ATOM 798 C C . LYS A 1 100 ? -4.279 -7.957 -5.790 1.00 91.12 100 LYS A C 1
ATOM 800 O O . LYS A 1 100 ? -3.220 -7.737 -5.210 1.00 91.12 100 LYS A O 1
ATOM 805 N N . THR A 1 101 ? -5.371 -8.378 -5.169 1.00 87.44 101 THR A N 1
ATOM 806 C CA . THR A 1 101 ? -5.395 -8.775 -3.761 1.00 87.44 101 THR A CA 1
ATOM 807 C C . THR A 1 101 ? -6.536 -9.753 -3.518 1.00 87.44 101 THR A C 1
ATOM 809 O O . THR A 1 101 ? -7.581 -9.662 -4.157 1.00 87.44 101 THR A O 1
ATOM 812 N N . ASP A 1 102 ? -6.350 -10.689 -2.594 1.00 84.56 102 ASP A N 1
ATOM 813 C CA . ASP A 1 102 ? -7.419 -11.544 -2.073 1.00 84.56 102 ASP A CA 1
ATOM 814 C C . ASP A 1 102 ? -8.084 -10.942 -0.819 1.00 84.56 102 ASP A C 1
ATOM 816 O O . ASP A 1 102 ? -8.937 -11.588 -0.195 1.00 84.56 102 ASP A O 1
ATOM 820 N N . LEU A 1 103 ? -7.666 -9.735 -0.416 1.00 82.19 103 LEU A N 1
ATOM 821 C CA . LEU A 1 103 ? -8.222 -9.019 0.719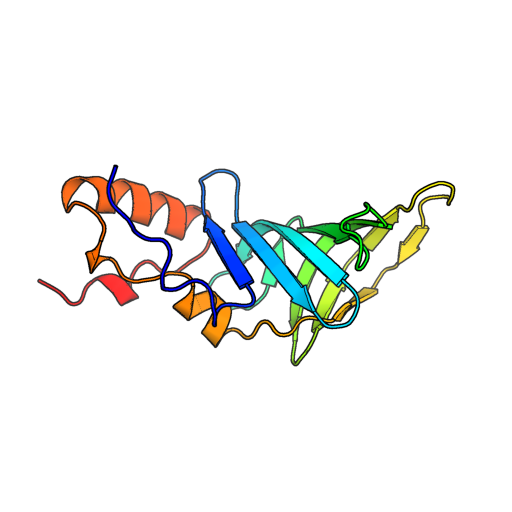 1.00 82.19 103 LEU A CA 1
ATOM 822 C C . LEU A 1 103 ? -9.649 -8.579 0.414 1.00 82.19 103 LEU A C 1
ATOM 824 O O . LEU A 1 103 ? -9.973 -8.088 -0.665 1.00 82.19 103 LEU A O 1
ATOM 828 N N . THR A 1 104 ? -10.499 -8.719 1.420 1.00 81.06 104 THR A N 1
ATOM 829 C CA . THR A 1 104 ? -11.859 -8.192 1.422 1.00 81.06 104 THR A CA 1
ATOM 830 C C . THR A 1 104 ? -12.009 -7.249 2.603 1.00 81.06 104 THR A C 1
ATOM 832 O O . THR A 1 104 ? -11.240 -7.323 3.566 1.00 81.06 104 THR A O 1
ATOM 835 N N . LEU A 1 105 ? -13.020 -6.379 2.564 1.00 76.31 105 LEU A N 1
ATOM 836 C CA . LEU A 1 105 ? -13.332 -5.531 3.714 1.00 76.31 105 LEU A CA 1
ATOM 837 C C . LEU A 1 105 ? -13.566 -6.371 4.977 1.00 76.31 105 LEU A C 1
ATOM 839 O O . LEU A 1 105 ? -13.053 -6.020 6.032 1.00 76.31 105 LEU A O 1
ATOM 843 N N . GLY A 1 106 ? -14.266 -7.503 4.846 1.00 71.44 106 GLY A N 1
ATOM 844 C CA . GLY A 1 106 ? -14.462 -8.460 5.935 1.00 71.44 106 GLY A CA 1
ATOM 845 C C . GLY A 1 106 ? -13.137 -8.983 6.487 1.00 71.44 106 GLY A C 1
ATOM 846 O O . GLY A 1 106 ? -12.898 -8.847 7.672 1.00 71.44 106 GLY A O 1
ATOM 847 N N . LYS A 1 107 ? -12.213 -9.457 5.635 1.00 73.12 107 LYS A N 1
ATOM 848 C CA . LYS A 1 107 ? -10.886 -9.924 6.083 1.00 73.12 107 LYS A CA 1
ATOM 849 C C . LYS A 1 107 ? -10.083 -8.834 6.792 1.00 73.12 107 LYS A C 1
ATOM 851 O O . LYS A 1 107 ? -9.417 -9.128 7.778 1.00 73.12 107 LYS A O 1
ATOM 856 N N . ILE A 1 108 ? -10.138 -7.594 6.299 1.00 73.69 108 ILE A N 1
ATOM 857 C CA . ILE A 1 108 ? -9.481 -6.461 6.958 1.00 73.69 108 ILE A CA 1
ATOM 858 C C . ILE A 1 108 ? -10.122 -6.237 8.332 1.00 73.69 108 ILE A C 1
ATOM 860 O O . ILE A 1 108 ? -9.395 -6.217 9.316 1.00 73.69 108 ILE A O 1
ATOM 864 N N . GLN A 1 109 ? -11.454 -6.163 8.418 1.00 69.44 109 GLN A N 1
ATOM 865 C CA . GLN A 1 109 ? -12.196 -5.985 9.674 1.00 69.44 109 GLN A CA 1
ATOM 866 C C . GLN A 1 109 ? -11.980 -7.133 10.676 1.00 69.44 109 GLN A C 1
ATOM 868 O O . GLN A 1 109 ? -11.751 -6.864 11.847 1.00 69.44 109 GLN A O 1
ATOM 873 N N . ASP A 1 110 ? -11.983 -8.385 10.225 1.00 61.84 110 ASP A N 1
ATOM 874 C CA . ASP A 1 110 ? -11.801 -9.580 11.059 1.00 61.84 110 ASP A CA 1
ATOM 875 C C . ASP A 1 110 ? -10.343 -9.755 11.514 1.00 61.84 110 ASP A C 1
ATOM 877 O O . ASP A 1 110 ? -10.076 -10.356 12.554 1.00 61.84 110 ASP A O 1
ATOM 881 N N . SER A 1 111 ? -9.378 -9.235 10.742 1.00 61.78 111 SER A N 1
ATOM 882 C CA . SER A 1 111 ? -7.962 -9.235 11.131 1.00 61.78 111 SER A CA 1
ATOM 883 C C . SER A 1 111 ? -7.648 -8.258 12.268 1.00 61.78 111 SER A C 1
ATOM 885 O O . SER A 1 111 ? -6.617 -8.405 12.926 1.00 61.78 111 SER A O 1
ATOM 887 N N . PHE A 1 112 ? -8.569 -7.337 12.576 1.00 60.53 112 PHE A N 1
ATOM 888 C CA . PHE A 1 112 ? -8.657 -6.721 13.900 1.00 60.53 112 PHE A CA 1
ATOM 889 C C . PHE A 1 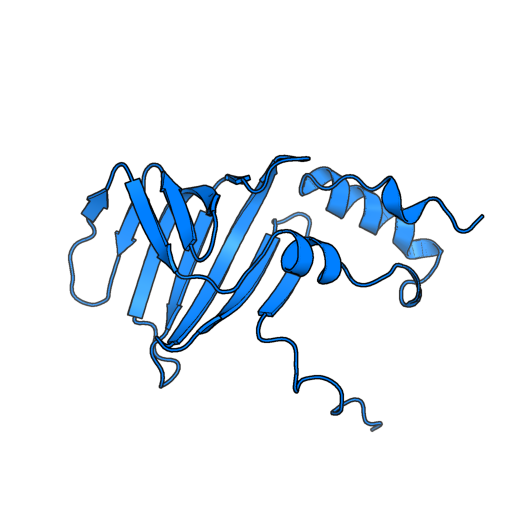112 ? -9.276 -7.7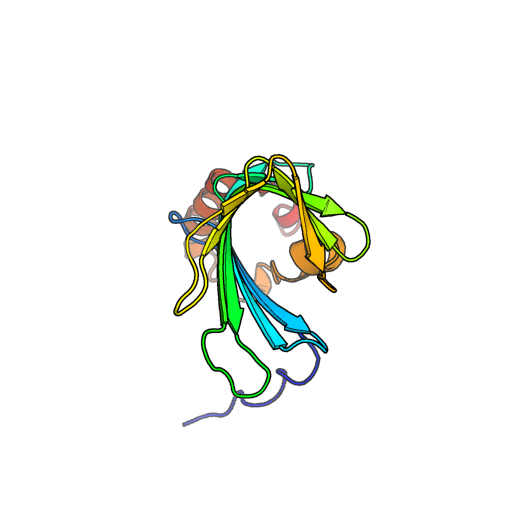40 14.864 1.00 60.53 112 PHE A C 1
ATOM 891 O O . PHE A 1 112 ? -10.444 -7.654 15.231 1.00 60.53 112 PHE A O 1
ATOM 898 N N . ALA A 1 113 ? -8.506 -8.772 15.204 1.00 51.66 113 ALA A N 1
ATOM 899 C CA . ALA A 1 113 ? -8.951 -9.839 16.090 1.00 51.66 113 ALA A CA 1
ATOM 900 C C . ALA A 1 113 ? -9.248 -9.308 17.520 1.00 51.66 113 ALA A C 1
ATOM 902 O O . ALA A 1 113 ? -8.726 -8.260 17.909 1.00 51.66 113 ALA A O 1
ATOM 903 N N . PRO A 1 114 ? -10.100 -10.018 18.288 1.00 44.62 114 PRO A N 1
ATOM 904 C CA . PRO A 1 114 ? -11.000 -9.460 19.298 1.00 44.62 114 PRO A CA 1
ATOM 905 C C . PRO A 1 114 ? -10.295 -8.891 20.543 1.00 44.62 114 PRO A C 1
ATOM 907 O O . PRO A 1 114 ? -9.197 -9.324 20.892 1.00 44.62 114 PRO A O 1
ATOM 910 N N . PRO A 1 115 ? -10.968 -8.008 21.308 1.00 47.59 115 PRO A N 1
ATOM 911 C CA . PRO A 1 115 ? -10.437 -7.390 22.532 1.00 47.59 115 PRO A CA 1
ATOM 912 C C . PRO A 1 115 ? -10.184 -8.394 23.673 1.00 47.59 115 PRO A C 1
ATOM 914 O O . PRO A 1 115 ? -9.726 -8.015 24.745 1.00 47.59 115 PRO A O 1
ATOM 917 N N . GLU A 1 116 ? -10.477 -9.673 23.457 1.00 44.84 116 GLU A N 1
ATOM 918 C CA . GLU A 1 116 ? -10.479 -10.739 24.457 1.00 44.84 116 GLU A CA 1
ATOM 919 C C . GLU A 1 116 ? -9.067 -11.207 24.852 1.00 44.84 116 GLU A C 1
ATOM 921 O O . GLU A 1 116 ? -8.908 -11.851 25.886 1.00 44.84 116 GLU A O 1
ATOM 926 N N . THR A 1 117 ? -8.029 -10.861 24.077 1.00 48.78 117 THR A N 1
ATOM 927 C CA . THR A 1 117 ? -6.624 -11.181 24.402 1.00 48.78 117 THR A CA 1
ATOM 928 C C . THR A 1 117 ? -5.813 -9.986 24.911 1.00 48.78 117 THR A C 1
ATOM 930 O O . THR A 1 117 ? -4.620 -10.136 25.170 1.00 48.78 117 THR A O 1
ATOM 933 N N . MET A 1 118 ? -6.420 -8.801 25.051 1.00 52.28 118 MET A N 1
ATOM 934 C CA . MET A 1 118 ? -5.753 -7.605 25.577 1.00 52.28 118 MET A CA 1
ATOM 935 C C . MET A 1 118 ? -6.177 -7.326 27.019 1.00 52.28 118 MET A C 1
ATOM 937 O O . MET A 1 118 ? -7.347 -7.423 27.381 1.00 52.28 118 MET A O 1
ATOM 941 N N . SER A 1 119 ? -5.201 -6.981 27.862 1.00 49.44 119 SER A N 1
ATOM 942 C CA . SER A 1 119 ? -5.453 -6.547 29.235 1.00 49.44 119 SER A CA 1
ATOM 943 C C . SER A 1 119 ? -6.397 -5.343 29.236 1.00 49.44 119 SER A C 1
ATOM 945 O O . SER A 1 119 ? -6.233 -4.419 28.440 1.00 49.44 119 SER A O 1
ATOM 947 N N . PHE A 1 120 ? -7.346 -5.318 30.175 1.00 46.94 120 PHE A N 1
ATOM 948 C CA . PHE A 1 120 ? -8.291 -4.209 30.369 1.00 46.94 120 PHE A CA 1
ATOM 949 C C . PHE A 1 120 ? -7.605 -2.828 30.432 1.00 46.94 120 PHE A C 1
ATOM 951 O O . PHE A 1 120 ? -8.179 -1.823 30.022 1.00 46.94 120 PHE A O 1
ATOM 958 N N . TRP A 1 121 ? -6.360 -2.778 30.913 1.00 50.41 121 TRP A N 1
ATOM 959 C CA . TRP A 1 121 ? -5.579 -1.548 31.069 1.00 50.41 121 TRP A CA 1
ATOM 960 C C . TRP A 1 121 ? -4.997 -0.996 29.761 1.00 50.41 121 TRP A C 1
ATOM 962 O O . TRP A 1 121 ? -4.731 0.201 29.688 1.00 50.41 121 TRP A O 1
ATOM 972 N N . ASP A 1 122 ? -4.839 -1.834 28.733 1.00 53.59 122 ASP A N 1
ATOM 973 C CA . ASP A 1 122 ? -4.227 -1.451 27.450 1.00 53.59 122 ASP A CA 1
ATOM 974 C C . ASP A 1 122 ? -5.271 -0.975 26.420 1.00 53.59 122 ASP A C 1
ATOM 976 O O . ASP A 1 122 ? -4.936 -0.351 25.411 1.00 53.59 122 ASP A O 1
ATOM 980 N N . LEU A 1 123 ? -6.557 -1.219 26.698 1.00 58.88 123 LEU A N 1
ATOM 981 C CA . LEU A 1 123 ? -7.692 -0.850 25.849 1.00 58.88 123 LEU A CA 1
ATOM 982 C C . LEU A 1 123 ? -7.765 0.646 25.497 1.00 58.88 123 LEU A C 1
ATOM 984 O O . LEU A 1 123 ? -7.996 0.936 24.324 1.00 58.88 123 LEU A O 1
ATOM 988 N N . PRO A 1 124 ? -7.554 1.607 26.422 1.00 60.16 124 PRO 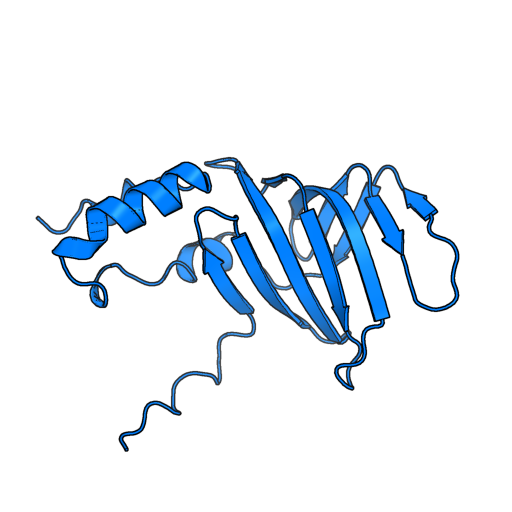A N 1
ATOM 989 C CA . PRO A 1 124 ? -7.608 3.029 26.078 1.00 60.16 124 PRO A CA 1
ATOM 990 C C . PRO A 1 124 ? -6.566 3.427 25.024 1.00 60.16 124 PRO A C 1
ATOM 992 O O . PRO A 1 124 ? -6.905 4.088 24.046 1.00 60.16 124 PRO A O 1
ATOM 995 N N . GLY A 1 125 ? -5.320 2.961 25.169 1.00 55.72 125 GLY A N 1
ATOM 996 C CA . GLY A 1 125 ? -4.255 3.237 24.200 1.00 55.72 125 GLY A CA 1
ATOM 997 C C . GLY A 1 125 ? -4.482 2.536 22.858 1.00 55.72 125 GLY A C 1
ATOM 998 O O . GLY A 1 125 ? -4.201 3.100 21.803 1.00 55.72 125 GLY A O 1
ATOM 999 N N . PHE A 1 126 ? -5.047 1.327 22.874 1.00 61.19 126 PHE A N 1
ATOM 1000 C CA . PHE A 1 126 ? -5.423 0.615 21.654 1.00 61.19 126 PHE A CA 1
ATOM 1001 C C . PHE A 1 126 ? -6.572 1.304 20.898 1.00 61.19 126 PHE A C 1
ATOM 1003 O O . PHE A 1 126 ? -6.516 1.418 19.674 1.00 61.19 126 PHE A O 1
ATOM 1010 N N . ILE A 1 127 ? -7.580 1.815 21.617 1.00 61.47 127 ILE A N 1
ATOM 1011 C CA . ILE A 1 127 ? -8.673 2.617 21.049 1.00 61.47 127 ILE A CA 1
ATOM 1012 C C . ILE A 1 127 ? -8.113 3.870 20.377 1.00 61.47 127 ILE A C 1
ATOM 1014 O O . ILE A 1 127 ? -8.450 4.127 19.225 1.00 61.47 127 ILE A O 1
ATOM 1018 N N . GLU A 1 128 ? -7.206 4.595 21.037 1.00 62.97 128 GLU A N 1
ATOM 1019 C CA . GLU A 1 128 ? -6.561 5.769 20.441 1.00 62.97 128 GLU A CA 1
ATOM 1020 C C . GLU A 1 128 ? -5.800 5.419 19.156 1.00 62.97 128 GLU A C 1
ATOM 1022 O O . GLU A 1 128 ? -5.906 6.136 18.164 1.00 62.97 128 GLU A O 1
ATOM 1027 N N . VAL A 1 129 ? -5.067 4.302 19.134 1.00 60.00 129 VAL A N 1
ATOM 1028 C CA . VAL A 1 129 ? -4.345 3.838 17.938 1.00 60.00 129 VAL A CA 1
ATOM 1029 C C . VAL A 1 129 ? -5.307 3.466 16.804 1.00 60.00 129 VAL A C 1
ATOM 1031 O O . VAL A 1 129 ? -5.053 3.820 15.652 1.00 60.00 129 VAL A O 1
ATOM 1034 N N . LEU A 1 130 ? -6.421 2.794 17.107 1.00 64.12 130 LEU A N 1
ATOM 1035 C CA . LEU A 1 130 ? -7.449 2.462 16.117 1.00 64.12 130 LEU A CA 1
ATOM 1036 C C . LEU A 1 130 ? -8.141 3.710 15.561 1.00 64.12 130 LEU A C 1
ATOM 1038 O O . LEU A 1 130 ? -8.283 3.833 14.344 1.00 64.12 130 LEU A O 1
ATOM 1042 N N . GLU A 1 131 ? -8.529 4.647 16.425 1.00 65.88 131 GLU A N 1
ATOM 1043 C CA . GLU A 1 131 ? -9.162 5.905 16.025 1.00 65.88 131 GLU A CA 1
ATOM 1044 C C . GLU A 1 131 ? -8.203 6.775 15.199 1.00 65.88 131 GLU A C 1
ATOM 1046 O O . GLU A 1 131 ? -8.591 7.292 14.150 1.00 65.88 131 GLU A O 1
ATOM 1051 N N . GLN A 1 132 ? -6.928 6.873 15.597 1.00 62.19 132 GLN A N 1
ATOM 1052 C CA . GLN A 1 132 ? -5.885 7.575 14.834 1.00 62.19 132 GLN A CA 1
ATOM 1053 C C . GLN A 1 132 ? -5.619 6.931 13.471 1.00 62.19 132 GLN A C 1
ATOM 1055 O O . GLN A 1 132 ? -5.340 7.637 12.496 1.00 62.19 132 GLN A O 1
ATOM 1060 N N . ALA A 1 133 ? -5.711 5.603 13.393 1.00 57.19 133 ALA A N 1
ATOM 1061 C CA . ALA A 1 133 ? -5.600 4.877 12.139 1.00 57.19 133 ALA A CA 1
ATOM 1062 C C . ALA A 1 133 ? -6.844 5.047 11.250 1.00 57.19 133 ALA A C 1
ATOM 1064 O O . ALA A 1 133 ? -6.723 4.820 10.050 1.00 57.19 133 ALA A O 1
ATOM 1065 N N . GLY A 1 134 ? -7.982 5.500 11.795 1.00 52.69 134 GLY A N 1
ATOM 1066 C CA . GLY A 1 134 ? -9.231 5.753 11.072 1.00 52.69 134 GLY A CA 1
ATOM 1067 C C . GLY A 1 134 ? -10.265 4.627 11.173 1.00 52.69 134 GLY A C 1
ATOM 1068 O O . GLY A 1 134 ? -11.144 4.521 10.322 1.00 52.69 134 GLY A O 1
ATOM 1069 N N . PHE A 1 135 ? -10.182 3.772 12.190 1.00 56.41 135 PHE A N 1
ATOM 1070 C CA . PHE A 1 135 ? -11.185 2.745 12.469 1.00 56.41 135 PHE A CA 1
ATOM 1071 C C . PHE A 1 135 ? -12.172 3.215 13.544 1.00 56.41 135 PHE A C 1
ATOM 1073 O O . PHE A 1 135 ? -11.806 3.912 14.487 1.00 56.41 135 PHE A O 1
ATOM 1080 N N . SER A 1 136 ? -13.439 2.806 13.427 1.00 51.75 136 SER A N 1
ATOM 1081 C CA . SER A 1 136 ? -14.435 3.039 14.477 1.00 51.75 136 SER A CA 1
ATOM 1082 C C . SER A 1 136 ? -14.193 2.087 15.651 1.00 51.75 136 SER A C 1
ATOM 1084 O O . SER A 1 136 ? -14.435 0.883 15.545 1.00 51.75 136 SER A O 1
ATOM 1086 N N . ALA A 1 137 ? -13.776 2.624 16.800 1.00 48.53 137 ALA A N 1
ATOM 1087 C CA . ALA A 1 137 ? -13.622 1.871 18.050 1.00 48.53 137 ALA A CA 1
ATOM 1088 C C . ALA A 1 137 ? -14.962 1.374 18.648 1.00 48.53 137 ALA A C 1
ATOM 1090 O O . ALA A 1 137 ? -14.994 0.632 19.630 1.00 48.53 137 ALA A O 1
ATOM 1091 N N . ILE A 1 138 ? -16.101 1.750 18.053 1.00 50.34 138 ILE A N 1
ATOM 1092 C CA . ILE A 1 138 ? -17.436 1.595 18.650 1.00 50.34 138 ILE A CA 1
ATOM 1093 C C . ILE A 1 138 ? -17.941 0.142 18.649 1.00 50.34 138 ILE A C 1
ATOM 1095 O O . ILE A 1 138 ? -18.754 -0.211 19.504 1.00 50.34 138 ILE A O 1
ATOM 1099 N N . ARG A 1 139 ? -17.444 -0.750 17.777 1.00 47.91 139 ARG A N 1
ATOM 1100 C CA . ARG A 1 139 ? -17.885 -2.165 17.787 1.00 47.91 139 ARG A CA 1
ATOM 1101 C C . ARG A 1 139 ? -17.340 -3.006 18.947 1.00 47.91 139 ARG A C 1
ATOM 1103 O O . ARG A 1 139 ? -17.819 -4.115 19.136 1.00 47.91 139 ARG A O 1
ATOM 1110 N N . HIS A 1 140 ? -16.423 -2.468 19.752 1.00 44.91 140 HIS A N 1
ATOM 1111 C CA . HIS A 1 140 ? -15.834 -3.162 20.905 1.00 44.91 140 HIS A CA 1
ATOM 1112 C C . HIS A 1 140 ? -16.477 -2.761 22.248 1.00 44.91 140 HIS A C 1
ATOM 1114 O O . HIS A 1 140 ? -16.046 -3.207 23.305 1.00 44.91 140 HIS A O 1
ATOM 1120 N N . ARG A 1 141 ? -17.533 -1.931 22.230 1.00 48.19 141 ARG A N 1
ATOM 1121 C CA . ARG A 1 141 ? -18.203 -1.419 23.441 1.00 48.19 141 ARG A CA 1
ATOM 1122 C C . ARG A 1 141 ? -19.289 -2.325 24.037 1.00 48.19 141 ARG A C 1
ATOM 1124 O O . ARG A 1 141 ? -19.912 -1.921 25.015 1.00 48.19 141 ARG A O 1
ATOM 1131 N N . ILE A 1 142 ? -19.541 -3.513 23.485 1.00 49.41 142 ILE A N 1
ATOM 1132 C CA . ILE A 1 142 ? -20.556 -4.447 24.010 1.00 49.41 142 ILE A CA 1
ATOM 1133 C C . ILE A 1 142 ? -19.866 -5.634 24.686 1.00 49.41 142 ILE A C 1
ATOM 1135 O O . ILE A 1 142 ? -20.007 -6.766 24.261 1.00 49.41 142 ILE A O 1
ATOM 1139 N N . HIS A 1 143 ? -19.117 -5.353 25.745 1.00 41.81 143 HIS A N 1
ATOM 1140 C CA . HIS A 1 143 ? -18.985 -6.234 26.905 1.00 41.81 143 HIS A CA 1
ATOM 1141 C C . HIS A 1 143 ? -18.783 -5.305 28.098 1.00 41.81 143 HIS A C 1
ATOM 1143 O O . HIS A 1 143 ? -17.660 -4.944 28.443 1.00 41.81 143 HIS A O 1
ATOM 1149 N N . TRP A 1 144 ? -19.904 -4.817 28.625 1.00 42.44 144 TRP A N 1
ATOM 1150 C CA . TRP A 1 144 ? -19.947 -4.187 29.937 1.00 42.44 144 TRP A CA 1
ATOM 1151 C C . TRP A 1 144 ? -20.365 -5.233 30.963 1.00 42.44 144 TRP A C 1
ATOM 1153 O O . TRP A 1 144 ? -21.255 -6.045 30.612 1.00 42.44 144 TRP A O 1
#